Protein AF-A0A1R0G5Y5-F1 (afdb_monomer_lite)

Foldseek 3Di:
DWDKDAQPVDRVDIFIFDPCVLVLLQCLLVCLVVLVVLLVDDPVVVVVVLVPDDPSNNLSSLLLVLQQVLVVQQDPVRDGVSVVSSVCSCVQRHVDDSNRNSVVSRNSLSVLVVVVVVCVVDPVCVVPPDDDPSLVNSVVGTPDPPDD

Structure (mmCIF, N/CA/C/O backbone):
data_AF-A0A1R0G5Y5-F1
#
_entry.id   AF-A0A1R0G5Y5-F1
#
loop_
_atom_site.group_PDB
_atom_site.id
_atom_site.type_symbol
_atom_site.label_atom_id
_atom_site.label_alt_id
_atom_site.label_comp_id
_atom_site.label_asym_id
_atom_site.label_entity_id
_atom_site.label_seq_id
_atom_site.pdbx_PDB_ins_code
_atom_site.Cartn_x
_atom_site.Cartn_y
_atom_site.Cartn_z
_atom_site.occupancy
_atom_site.B_iso_or_equiv
_atom_site.auth_seq_id
_atom_site.auth_comp_id
_atom_site.auth_asym_id
_atom_site.auth_atom_id
_atom_site.pdbx_PDB_model_num
ATOM 1 N N . MET A 1 1 ? -4.870 -12.266 14.327 1.00 68.88 1 MET A N 1
ATOM 2 C CA . MET A 1 1 ? -4.615 -13.472 13.505 1.00 68.88 1 MET A CA 1
ATOM 3 C C . MET A 1 1 ? -4.101 -12.996 12.158 1.00 68.88 1 MET A C 1
ATOM 5 O O . MET A 1 1 ? -4.819 -12.233 11.527 1.00 68.88 1 MET A O 1
ATOM 9 N N . ALA A 1 2 ? -2.857 -13.312 11.792 1.00 84.31 2 ALA A N 1
ATOM 10 C CA . ALA A 1 2 ? -2.293 -12.928 10.494 1.00 84.31 2 ALA A CA 1
ATOM 11 C C . ALA A 1 2 ? -2.910 -13.782 9.373 1.00 84.31 2 ALA A C 1
ATOM 13 O O . ALA A 1 2 ? -3.379 -14.895 9.634 1.00 84.31 2 ALA A O 1
ATOM 14 N N . TRP A 1 3 ? -2.925 -13.269 8.143 1.00 89.81 3 TRP A N 1
ATOM 15 C CA . TRP A 1 3 ? -3.457 -13.988 6.984 1.00 89.81 3 TRP A CA 1
ATOM 16 C C . TRP A 1 3 ? -2.343 -14.324 5.999 1.00 89.81 3 TRP A C 1
ATOM 18 O O . TRP A 1 3 ? -1.655 -13.431 5.518 1.00 89.81 3 TRP A O 1
ATOM 28 N N . THR A 1 4 ? -2.200 -15.602 5.653 1.00 92.81 4 THR A N 1
ATOM 29 C CA . THR A 1 4 ? -1.199 -16.064 4.682 1.00 92.81 4 THR A CA 1
ATOM 30 C C . THR A 1 4 ? -1.856 -16.440 3.359 1.00 92.81 4 THR A C 1
ATOM 32 O O . THR A 1 4 ? -2.813 -17.215 3.321 1.00 92.81 4 THR A O 1
ATOM 35 N N . PHE A 1 5 ? -1.304 -15.923 2.264 1.00 93.06 5 PHE A N 1
ATOM 36 C CA . PHE A 1 5 ? -1.760 -16.156 0.897 1.00 93.06 5 PHE A CA 1
ATOM 37 C C . PHE A 1 5 ? -0.604 -16.644 0.019 1.00 93.06 5 PHE A C 1
ATOM 39 O O . PHE A 1 5 ? 0.563 -16.378 0.304 1.00 93.06 5 PHE A O 1
ATOM 46 N N . LYS A 1 6 ? -0.916 -17.370 -1.060 1.00 93.50 6 LYS A N 1
ATOM 47 C CA . LYS A 1 6 ? 0.084 -17.718 -2.079 1.00 93.50 6 LYS A CA 1
ATOM 48 C C . LYS A 1 6 ? 0.411 -16.503 -2.934 1.00 93.50 6 LYS A C 1
ATOM 50 O O . LYS A 1 6 ? -0.491 -15.746 -3.288 1.00 93.50 6 LYS A O 1
ATOM 55 N N . ASP A 1 7 ? 1.676 -16.379 -3.311 1.00 91.25 7 ASP A N 1
ATOM 56 C CA . ASP A 1 7 ? 2.104 -15.379 -4.279 1.00 91.25 7 ASP A CA 1
ATOM 57 C C . ASP A 1 7 ? 1.577 -15.739 -5.679 1.00 91.25 7 ASP A C 1
ATOM 59 O O . ASP A 1 7 ? 1.743 -16.865 -6.161 1.00 91.25 7 ASP A O 1
ATOM 63 N N . ARG A 1 8 ? 0.892 -14.782 -6.315 1.00 88.25 8 ARG A N 1
ATOM 64 C CA . ARG A 1 8 ? 0.262 -14.963 -7.629 1.00 88.25 8 ARG A CA 1
ATOM 65 C C . ARG A 1 8 ? 1.279 -15.059 -8.769 1.00 88.25 8 ARG A C 1
ATOM 67 O O . ARG A 1 8 ? 0.994 -15.742 -9.750 1.00 88.25 8 ARG A O 1
ATOM 74 N N . TYR A 1 9 ? 2.420 -14.385 -8.654 1.00 88.75 9 TYR A N 1
ATOM 75 C CA . TYR A 1 9 ? 3.458 -14.345 -9.687 1.00 88.75 9 TYR A CA 1
ATOM 76 C C . TYR A 1 9 ? 4.477 -15.471 -9.495 1.00 88.75 9 TYR A C 1
ATOM 78 O O . TYR A 1 9 ? 5.025 -15.978 -10.472 1.00 88.75 9 TYR A O 1
ATOM 86 N N . LYS A 1 10 ? 4.670 -15.936 -8.252 1.00 90.00 10 LYS A N 1
ATOM 87 C CA . LYS A 1 10 ? 5.547 -17.073 -7.943 1.00 90.00 10 LYS A CA 1
ATOM 88 C C . LYS A 1 10 ? 4.906 -18.041 -6.938 1.00 90.00 10 LYS A C 1
ATOM 90 O O . LYS A 1 10 ? 5.150 -17.930 -5.739 1.00 90.00 10 LYS A O 1
ATOM 95 N N . PRO A 1 11 ? 4.154 -19.061 -7.398 1.00 87.88 11 PRO A N 1
ATOM 96 C CA . PRO A 1 11 ? 3.337 -19.929 -6.534 1.00 87.88 11 PRO A CA 1
ATOM 97 C C . PRO A 1 11 ? 4.082 -20.738 -5.460 1.00 87.88 11 PRO A C 1
ATOM 99 O O . PRO A 1 11 ? 3.440 -21.336 -4.594 1.00 87.88 11 PRO A O 1
ATOM 102 N N . THR A 1 12 ? 5.414 -20.804 -5.530 1.00 89.44 12 THR A N 1
ATOM 103 C CA . THR A 1 12 ? 6.277 -21.423 -4.513 1.00 89.44 12 THR A CA 1
ATOM 104 C C . THR A 1 12 ? 6.491 -20.534 -3.287 1.00 89.44 12 THR A C 1
ATOM 106 O O . THR A 1 12 ? 6.996 -21.018 -2.276 1.00 89.44 12 THR A O 1
ATOM 109 N N . ARG A 1 13 ? 6.101 -19.256 -3.353 1.00 89.94 13 ARG A N 1
ATOM 110 C CA . ARG A 1 13 ? 6.191 -18.290 -2.259 1.00 89.94 13 ARG A CA 1
ATOM 111 C C . ARG A 1 13 ? 4.826 -17.999 -1.647 1.00 89.94 13 ARG A C 1
ATOM 113 O O . ARG A 1 13 ? 3.768 -18.233 -2.238 1.00 89.94 13 ARG A O 1
ATOM 120 N N . THR A 1 14 ? 4.869 -17.441 -0.446 1.00 92.31 14 THR A N 1
ATOM 121 C CA . THR A 1 14 ? 3.698 -16.955 0.277 1.00 92.31 14 THR A CA 1
ATOM 122 C C . THR A 1 14 ? 3.926 -15.537 0.776 1.00 92.31 14 THR A C 1
ATOM 124 O O . THR A 1 14 ? 5.058 -15.137 1.046 1.00 92.31 14 THR A O 1
ATOM 127 N N . VAL A 1 15 ? 2.833 -14.801 0.940 1.00 90.06 15 VAL A N 1
ATOM 128 C CA . VAL A 1 15 ? 2.793 -13.498 1.600 1.00 90.06 15 VAL A CA 1
ATOM 129 C C . VAL A 1 15 ? 1.929 -13.633 2.843 1.00 90.06 15 VAL A C 1
ATOM 131 O O . VAL A 1 15 ? 0.773 -14.048 2.752 1.00 90.06 15 VAL A O 1
ATOM 134 N N . THR A 1 16 ? 2.491 -13.289 3.997 1.00 90.31 16 THR A N 1
ATOM 135 C CA . THR A 1 16 ? 1.746 -13.174 5.253 1.00 90.31 16 THR A CA 1
ATOM 136 C C . THR A 1 16 ? 1.484 -11.702 5.514 1.00 90.31 16 THR A C 1
ATOM 138 O O . THR A 1 16 ? 2.425 -10.923 5.580 1.00 90.31 16 THR A O 1
ATOM 141 N N . VAL A 1 17 ? 0.210 -11.336 5.601 1.00 89.38 17 VAL A N 1
ATOM 142 C CA . VAL A 1 17 ? -0.260 -9.990 5.925 1.00 89.38 17 VAL A CA 1
ATOM 143 C C . VAL A 1 17 ? -0.585 -9.941 7.410 1.00 89.38 17 VAL A C 1
ATOM 145 O O . VAL A 1 17 ? -1.373 -10.762 7.905 1.00 89.38 17 VAL A O 1
ATOM 148 N N . ASP A 1 18 ? 0.002 -8.969 8.099 1.00 88.25 18 ASP A N 1
ATOM 149 C CA . ASP A 1 18 ? -0.112 -8.845 9.547 1.00 88.25 18 ASP A CA 1
ATOM 150 C C . ASP A 1 18 ? -1.553 -8.545 9.967 1.00 88.25 18 ASP A C 1
ATOM 152 O O . ASP A 1 18 ? -2.379 -8.004 9.223 1.00 88.25 18 ASP A O 1
ATOM 156 N N . SER A 1 19 ? -1.897 -8.946 11.190 1.00 83.81 19 SER A N 1
ATOM 157 C CA . SER A 1 19 ? -3.296 -8.941 11.624 1.00 83.81 19 SER A CA 1
ATOM 158 C C . SER A 1 19 ? -3.905 -7.554 11.834 1.00 83.81 19 SER A C 1
ATOM 160 O O . SER A 1 19 ? -5.128 -7.420 11.876 1.00 83.81 19 SER A O 1
ATOM 162 N N . ASP A 1 20 ? -3.063 -6.537 11.972 1.00 89.38 20 ASP A N 1
ATOM 163 C CA . ASP A 1 20 ? -3.428 -5.131 12.120 1.00 89.38 20 ASP A CA 1
ATOM 164 C C . ASP A 1 20 ? -3.582 -4.412 10.767 1.00 89.38 20 ASP A C 1
ATOM 166 O O . ASP A 1 20 ? -4.210 -3.353 10.711 1.00 89.38 20 ASP A O 1
ATOM 170 N N . VAL A 1 21 ? -3.096 -4.993 9.662 1.00 89.56 21 VAL A N 1
ATOM 171 C CA . VAL A 1 21 ? -3.162 -4.375 8.328 1.00 89.56 21 VAL A CA 1
ATOM 172 C C . VAL A 1 21 ? -4.598 -4.046 7.911 1.00 89.56 21 VAL A C 1
ATOM 174 O O . VAL A 1 21 ? -4.821 -2.914 7.493 1.00 89.56 21 VAL A O 1
ATOM 177 N N . PRO A 1 22 ? -5.623 -4.908 8.071 1.00 91.69 22 PRO A N 1
ATOM 178 C CA . PRO A 1 22 ? -6.993 -4.511 7.735 1.00 91.69 22 PRO A CA 1
ATOM 179 C C . PRO A 1 22 ? -7.545 -3.365 8.581 1.00 91.69 22 PRO A C 1
ATOM 181 O O . PRO A 1 22 ? -8.386 -2.609 8.099 1.00 91.69 22 PRO A O 1
ATOM 184 N N . ALA A 1 23 ? -7.083 -3.210 9.825 1.00 91.81 23 ALA A N 1
ATOM 185 C CA . ALA A 1 23 ? -7.454 -2.056 10.637 1.00 91.81 23 ALA A CA 1
ATOM 186 C C . ALA A 1 23 ? -6.809 -0.773 10.087 1.00 91.81 23 ALA A C 1
ATOM 188 O O . ALA A 1 23 ? -7.491 0.243 9.973 1.00 91.81 23 ALA A O 1
ATOM 189 N N . LYS A 1 24 ? -5.540 -0.837 9.661 1.00 92.31 24 LYS A N 1
ATOM 190 C CA . LYS A 1 24 ? -4.857 0.265 8.961 1.00 92.31 24 LYS A CA 1
ATOM 191 C C . LYS A 1 24 ? -5.522 0.591 7.617 1.00 92.31 24 LYS A C 1
ATOM 193 O O . LYS A 1 24 ? -5.782 1.754 7.339 1.00 92.31 24 LYS A O 1
ATOM 198 N N . LEU A 1 25 ? -5.896 -0.421 6.829 1.00 94.12 25 LEU A N 1
ATOM 199 C CA . LEU A 1 25 ? -6.592 -0.251 5.546 1.00 94.12 25 LEU A CA 1
ATOM 200 C C . LEU A 1 25 ? -7.914 0.508 5.696 1.00 94.12 25 LEU A C 1
ATOM 202 O O . LEU A 1 25 ? -8.214 1.373 4.881 1.00 94.12 25 LEU A O 1
ATOM 206 N N . LYS A 1 26 ? -8.684 0.238 6.756 1.00 93.62 26 LYS A N 1
ATOM 207 C CA . LYS A 1 26 ? -9.917 0.990 7.040 1.00 93.62 26 LYS A CA 1
ATOM 208 C C . LYS A 1 26 ? -9.666 2.470 7.318 1.00 93.62 26 LYS A C 1
ATOM 210 O O . LYS A 1 26 ? -10.499 3.298 6.964 1.00 93.62 26 LYS A O 1
ATOM 215 N N . ARG A 1 27 ? -8.522 2.799 7.918 1.00 94.00 27 ARG A N 1
ATOM 216 C CA . ARG A 1 27 ? -8.137 4.178 8.244 1.00 94.00 27 ARG A CA 1
ATOM 217 C C . ARG A 1 27 ? -7.652 4.972 7.034 1.00 94.00 27 ARG A C 1
ATOM 219 O O . ARG A 1 27 ? -7.561 6.187 7.128 1.00 94.00 27 ARG A O 1
ATOM 226 N N . LEU A 1 28 ? -7.432 4.336 5.880 1.00 94.19 28 LEU A N 1
ATOM 227 C CA . LEU A 1 28 ? -7.066 5.044 4.646 1.00 94.19 28 LEU A CA 1
ATOM 228 C C . LEU A 1 28 ? -8.105 6.100 4.236 1.00 94.19 28 LEU A C 1
ATOM 230 O O . LEU A 1 28 ? -7.739 7.128 3.672 1.00 94.19 28 LEU A O 1
ATOM 234 N N . ALA A 1 29 ? -9.390 5.895 4.544 1.00 92.81 29 ALA A N 1
ATOM 235 C CA . ALA A 1 29 ? -10.414 6.904 4.264 1.00 92.81 29 ALA A CA 1
ATOM 236 C C . ALA A 1 29 ? -10.188 8.216 5.034 1.00 92.81 29 ALA A C 1
ATOM 238 O O . ALA A 1 29 ? -10.517 9.288 4.530 1.00 92.81 29 ALA A O 1
ATOM 239 N N . GLU A 1 30 ? -9.594 8.145 6.228 1.00 93.31 30 GLU A N 1
ATOM 240 C CA . GLU A 1 30 ? -9.282 9.312 7.064 1.00 93.31 30 GLU A CA 1
ATOM 241 C C . GLU A 1 30 ? -8.147 10.151 6.457 1.00 93.31 30 GLU A C 1
ATOM 243 O O . GLU A 1 30 ? -8.030 11.341 6.743 1.00 93.31 30 GLU A O 1
ATOM 248 N N . THR A 1 31 ? -7.323 9.542 5.598 1.00 92.38 31 THR A N 1
ATOM 249 C CA . THR A 1 31 ? -6.096 10.132 5.053 1.00 92.38 31 THR A CA 1
ATOM 250 C C . THR A 1 31 ? -6.143 10.392 3.547 1.00 92.38 31 THR A C 1
ATOM 252 O O . THR A 1 31 ? -5.129 10.792 2.978 1.00 92.38 31 THR A O 1
ATOM 255 N N . PHE A 1 32 ? -7.302 10.258 2.890 1.00 92.69 32 PHE A N 1
ATOM 256 C CA . PHE A 1 32 ? -7.433 10.522 1.450 1.00 92.69 32 PHE A CA 1
ATOM 257 C C . PHE A 1 32 ? -7.000 11.934 1.049 1.00 92.69 32 PHE A C 1
ATOM 259 O O . PHE A 1 32 ? -6.174 12.093 0.151 1.00 92.69 32 PHE A O 1
ATOM 266 N N . GLU A 1 33 ? -7.517 12.957 1.730 1.00 90.00 33 GLU A N 1
ATOM 267 C CA . GLU A 1 33 ? -7.201 14.347 1.385 1.00 90.00 33 GLU A CA 1
ATOM 268 C C . GLU A 1 33 ? -5.730 14.671 1.657 1.00 90.00 33 GLU A C 1
ATOM 270 O O . GLU A 1 33 ? -5.071 15.351 0.876 1.00 90.00 33 GLU A O 1
ATOM 275 N N . ALA A 1 34 ? -5.175 14.112 2.726 1.00 88.81 34 ALA A N 1
ATOM 276 C CA . ALA A 1 34 ? -3.762 14.261 3.016 1.00 88.81 34 ALA A CA 1
ATOM 277 C C . ALA A 1 34 ? -2.868 13.585 1.980 1.00 88.81 34 ALA A C 1
ATOM 279 O O . ALA A 1 34 ? -1.849 14.145 1.587 1.00 88.81 34 ALA A O 1
ATOM 280 N N . PHE A 1 35 ? -3.256 12.401 1.509 1.00 90.69 35 PHE A N 1
ATOM 281 C CA . PHE A 1 35 ? -2.567 11.738 0.414 1.00 90.69 35 PHE A CA 1
ATOM 282 C C . PHE A 1 35 ? -2.666 12.542 -0.885 1.00 90.69 35 PHE A C 1
ATOM 284 O O . PHE A 1 35 ? -1.684 12.649 -1.615 1.00 90.69 35 PHE A O 1
ATOM 291 N N . ARG A 1 36 ? -3.815 13.174 -1.151 1.00 89.88 36 ARG A N 1
ATOM 292 C CA . ARG A 1 36 ? -3.976 14.081 -2.292 1.00 89.88 36 ARG A CA 1
ATOM 293 C C . ARG A 1 36 ? -2.984 15.237 -2.240 1.00 89.88 36 ARG A C 1
ATOM 295 O O . ARG A 1 36 ? -2.330 15.523 -3.236 1.00 89.88 36 ARG A O 1
ATOM 302 N N . GLN A 1 37 ? -2.876 15.879 -1.080 1.00 88.00 37 GLN A N 1
ATOM 303 C CA . GLN A 1 37 ? -1.936 16.976 -0.858 1.00 88.00 37 GLN A CA 1
ATOM 304 C C . GLN A 1 37 ? -0.491 16.494 -0.990 1.00 88.00 37 GLN A C 1
ATOM 306 O O . GLN A 1 37 ? 0.299 17.127 -1.679 1.00 88.00 37 GLN A O 1
ATOM 311 N N . PHE A 1 38 ? -0.179 15.334 -0.410 1.00 87.06 38 PHE A N 1
ATOM 312 C CA . PHE A 1 38 ? 1.133 14.705 -0.514 1.00 87.06 38 PHE A CA 1
ATOM 313 C C . PHE A 1 38 ? 1.535 14.410 -1.968 1.00 87.06 38 PHE A C 1
ATOM 315 O O . PHE A 1 38 ? 2.661 14.697 -2.359 1.00 87.06 38 PHE A O 1
ATOM 322 N N . ASN A 1 39 ? 0.619 13.898 -2.794 1.00 84.31 39 ASN A N 1
ATOM 323 C CA . ASN A 1 39 ? 0.878 13.676 -4.221 1.00 84.31 39 ASN A CA 1
ATOM 324 C C . ASN A 1 39 ? 1.114 14.975 -5.001 1.00 84.31 39 ASN A C 1
ATOM 326 O O . ASN A 1 39 ? 1.801 14.944 -6.013 1.00 84.31 39 ASN A O 1
ATOM 330 N N . GLY A 1 40 ? 0.560 16.101 -4.546 1.00 84.00 40 GLY A N 1
ATOM 331 C CA . GLY A 1 40 ? 0.782 17.411 -5.162 1.00 84.00 40 GLY A CA 1
ATOM 332 C C . GLY A 1 40 ? 2.127 18.055 -4.809 1.00 84.00 40 GLY A C 1
ATOM 333 O O . GLY A 1 40 ? 2.465 19.092 -5.375 1.00 84.00 40 GLY A O 1
ATOM 334 N N . PHE A 1 41 ? 2.881 17.480 -3.870 1.00 85.94 41 PHE A N 1
ATOM 335 C CA . PHE A 1 41 ? 4.200 17.966 -3.479 1.00 85.94 41 PHE A CA 1
ATOM 336 C C . PHE A 1 41 ? 5.289 17.523 -4.455 1.00 85.94 41 PHE A C 1
ATOM 338 O O . PHE A 1 41 ? 5.251 16.426 -5.010 1.00 85.94 41 PHE A O 1
ATOM 345 N N . THR A 1 42 ? 6.320 18.353 -4.595 1.00 84.31 42 THR A N 1
ATOM 346 C CA . THR A 1 42 ? 7.564 17.969 -5.268 1.00 84.31 42 THR A CA 1
ATOM 347 C C . THR A 1 42 ? 8.271 16.835 -4.508 1.00 84.31 42 THR A C 1
ATOM 349 O O . THR A 1 42 ? 8.069 16.682 -3.298 1.00 84.31 42 THR A O 1
ATOM 352 N N . PRO A 1 43 ? 9.178 16.067 -5.143 1.00 79.44 43 PRO A N 1
ATOM 353 C CA . PRO A 1 43 ? 9.892 14.979 -4.465 1.00 79.44 43 PRO A CA 1
ATOM 354 C C . PRO A 1 43 ? 10.638 15.412 -3.189 1.00 79.44 43 PRO A C 1
ATOM 356 O O . PRO A 1 43 ? 10.689 14.676 -2.202 1.00 79.44 43 PRO A O 1
ATOM 359 N N . SER A 1 44 ? 11.190 16.632 -3.174 1.00 79.75 44 SER A N 1
ATOM 360 C CA . SER A 1 44 ? 11.864 17.186 -1.991 1.00 79.75 44 SER A CA 1
ATOM 361 C C . SER A 1 44 ? 10.887 17.466 -0.846 1.00 79.75 44 SER A C 1
ATOM 363 O O . SER A 1 44 ? 11.187 17.179 0.312 1.00 79.75 44 SER A O 1
ATOM 365 N N . GLU A 1 45 ? 9.715 18.015 -1.161 1.00 85.44 45 GLU A N 1
ATOM 366 C CA . GLU A 1 45 ? 8.661 18.306 -0.185 1.00 85.44 45 GLU A CA 1
ATOM 367 C C . GLU A 1 45 ? 8.027 17.020 0.349 1.00 85.44 45 GLU A C 1
ATOM 369 O O . GLU A 1 45 ? 7.778 16.912 1.547 1.00 85.44 45 GLU A O 1
ATOM 374 N N . GLN A 1 46 ? 7.845 16.004 -0.500 1.00 82.94 46 GLN A N 1
ATOM 375 C CA . GLN A 1 46 ? 7.394 14.678 -0.078 1.00 82.94 46 GLN A CA 1
ATOM 376 C C . GLN A 1 46 ? 8.355 14.050 0.933 1.00 82.94 46 GLN A C 1
ATOM 378 O O . GLN A 1 46 ? 7.923 13.538 1.968 1.00 82.94 46 GLN A O 1
ATOM 383 N N . LYS A 1 47 ? 9.667 14.130 0.682 1.00 81.50 47 LYS A N 1
ATOM 384 C CA . LYS A 1 47 ? 10.680 13.634 1.620 1.00 81.50 47 LYS A CA 1
ATOM 385 C C . LYS A 1 47 ? 10.595 14.353 2.969 1.00 81.50 47 LYS A C 1
ATOM 387 O O . LYS A 1 47 ? 10.528 13.699 4.007 1.00 81.50 47 LYS A O 1
ATOM 392 N N . GLN A 1 48 ? 10.525 15.682 2.957 1.00 82.56 48 GLN A N 1
ATOM 393 C CA . GLN A 1 48 ? 10.416 16.484 4.178 1.00 82.56 48 GLN A CA 1
ATOM 394 C C . GLN A 1 48 ? 9.098 16.228 4.933 1.00 82.56 48 GLN A C 1
ATOM 396 O O . GLN A 1 48 ? 9.077 16.160 6.165 1.00 82.56 48 GLN A O 1
ATOM 401 N N . ALA A 1 49 ? 7.992 16.050 4.210 1.00 81.50 49 ALA A N 1
ATOM 402 C CA . ALA A 1 49 ? 6.706 15.682 4.786 1.00 81.50 49 ALA A CA 1
ATOM 403 C C . ALA A 1 49 ? 6.793 14.311 5.472 1.00 81.50 49 ALA A C 1
ATOM 405 O O . ALA A 1 49 ? 6.378 14.181 6.618 1.00 81.50 49 ALA A O 1
ATOM 406 N N . MET A 1 50 ? 7.406 13.313 4.827 1.00 80.19 50 MET A N 1
ATOM 407 C CA . MET A 1 50 ? 7.605 11.982 5.415 1.00 80.19 50 MET A CA 1
ATOM 408 C C . MET A 1 50 ? 8.491 11.997 6.667 1.00 80.19 50 MET A C 1
ATOM 410 O O . MET A 1 50 ? 8.248 11.220 7.587 1.00 80.19 50 MET A O 1
ATOM 414 N N . GLU A 1 51 ? 9.493 12.876 6.724 1.00 80.69 51 GLU A N 1
ATOM 415 C CA . GLU A 1 51 ? 10.378 13.033 7.888 1.00 80.69 51 GLU A CA 1
ATOM 416 C C . GLU A 1 51 ? 9.712 13.766 9.069 1.00 80.69 51 GLU A C 1
ATOM 418 O O . GLU A 1 51 ? 10.150 13.616 10.209 1.00 80.69 51 GLU A O 1
ATOM 423 N N . SER A 1 52 ? 8.659 14.552 8.819 1.00 76.12 52 SER A N 1
ATOM 424 C CA . SER A 1 52 ? 8.002 15.397 9.833 1.00 76.12 52 SER A CA 1
ATOM 425 C C . SER A 1 52 ? 6.712 14.814 10.418 1.00 76.12 52 SER A C 1
ATOM 427 O O . SER A 1 52 ? 6.256 15.268 11.470 1.00 76.12 52 SER A O 1
ATOM 429 N N . ILE A 1 53 ? 6.127 13.798 9.783 1.00 76.88 53 ILE A N 1
ATOM 430 C CA . ILE A 1 53 ? 4.910 13.121 10.253 1.00 76.88 53 ILE A CA 1
ATOM 431 C C . ILE A 1 53 ? 5.226 11.926 11.170 1.00 76.88 53 ILE A C 1
ATOM 433 O O . ILE A 1 53 ? 6.234 11.239 11.023 1.00 76.88 53 ILE A O 1
ATOM 437 N N . GLY A 1 54 ? 4.331 11.645 12.124 1.00 76.19 54 GLY A N 1
ATOM 438 C CA . GLY A 1 54 ? 4.451 10.487 13.018 1.00 76.19 54 GLY A CA 1
ATOM 439 C C . GLY A 1 54 ? 4.366 9.141 12.281 1.00 76.19 54 GLY A C 1
ATOM 440 O O . GLY A 1 54 ? 3.754 9.043 11.218 1.00 76.19 54 GLY A O 1
ATOM 441 N N . GLY A 1 55 ? 4.942 8.087 12.875 1.00 75.81 55 GLY A N 1
ATOM 442 C CA . GLY A 1 55 ? 5.119 6.776 12.228 1.00 75.81 55 GLY A CA 1
ATOM 443 C C . GLY A 1 55 ? 3.837 6.112 11.709 1.00 75.81 55 GLY A C 1
ATOM 444 O O . GLY A 1 55 ? 3.845 5.500 10.653 1.00 75.81 55 GLY A O 1
ATOM 445 N N . ASP A 1 56 ? 2.712 6.275 12.403 1.00 77.88 56 ASP A N 1
ATOM 446 C CA . ASP A 1 56 ? 1.433 5.696 11.968 1.00 77.88 56 ASP A CA 1
ATOM 447 C C . ASP A 1 56 ? 0.878 6.395 10.711 1.00 77.88 56 ASP A C 1
ATOM 449 O O . ASP A 1 56 ? 0.346 5.757 9.805 1.00 77.88 56 ASP A O 1
ATOM 453 N N . TYR A 1 57 ? 1.072 7.711 10.610 1.00 79.69 57 TYR A N 1
ATOM 454 C CA . TYR A 1 57 ? 0.625 8.493 9.461 1.00 79.69 57 TYR A CA 1
ATOM 455 C C . TYR A 1 57 ? 1.501 8.251 8.231 1.00 79.69 57 TYR A C 1
ATOM 457 O O . TYR A 1 57 ? 0.985 8.116 7.123 1.00 79.69 57 TYR A O 1
ATOM 465 N N . SER A 1 58 ? 2.821 8.136 8.418 1.00 83.19 58 SER A N 1
ATOM 466 C CA . SER A 1 58 ? 3.726 7.797 7.316 1.00 83.19 58 SER A CA 1
ATOM 467 C C . SER A 1 58 ? 3.427 6.413 6.751 1.00 83.19 58 SER A C 1
ATOM 469 O O . SER A 1 58 ? 3.411 6.262 5.531 1.00 83.19 58 SER A O 1
ATOM 471 N N . THR A 1 59 ? 3.092 5.431 7.594 1.00 86.19 59 THR A N 1
ATOM 472 C CA . THR A 1 59 ? 2.631 4.117 7.129 1.00 86.19 59 THR A CA 1
ATOM 473 C C . THR A 1 59 ? 1.357 4.225 6.284 1.00 86.19 59 THR A C 1
ATOM 475 O O . THR A 1 59 ? 1.300 3.624 5.214 1.00 86.19 59 THR A O 1
ATOM 478 N N . LEU A 1 60 ? 0.355 5.019 6.684 1.00 89.44 60 LEU A N 1
ATOM 479 C CA . LEU A 1 60 ? -0.871 5.185 5.884 1.00 89.44 60 LEU A CA 1
ATOM 480 C C . LEU A 1 60 ? -0.601 5.834 4.519 1.00 89.44 60 LEU A C 1
ATOM 482 O O . LEU A 1 60 ? -1.102 5.347 3.506 1.00 89.44 60 LEU A O 1
ATOM 486 N N . ILE A 1 61 ? 0.233 6.877 4.455 1.00 89.56 61 ILE A N 1
ATOM 487 C CA . ILE A 1 61 ? 0.604 7.509 3.176 1.00 89.56 61 ILE A CA 1
ATOM 488 C C . ILE A 1 61 ? 1.369 6.534 2.276 1.00 89.56 61 ILE A C 1
ATOM 490 O O . ILE A 1 61 ? 1.046 6.381 1.103 1.00 89.56 61 ILE A O 1
ATOM 494 N N . LYS A 1 62 ? 2.322 5.793 2.838 1.00 86.50 62 LYS A N 1
ATOM 495 C CA . LYS A 1 62 ? 3.048 4.729 2.139 1.00 86.50 62 LYS A CA 1
ATOM 496 C C . LYS A 1 62 ? 2.121 3.641 1.576 1.00 86.50 62 LYS A C 1
ATOM 498 O O . LYS A 1 62 ? 2.302 3.184 0.442 1.00 86.50 62 LYS A O 1
ATOM 503 N N . MET A 1 63 ? 1.106 3.234 2.343 1.00 91.69 63 MET A N 1
ATOM 504 C CA . MET A 1 63 ? 0.072 2.311 1.868 1.00 91.69 63 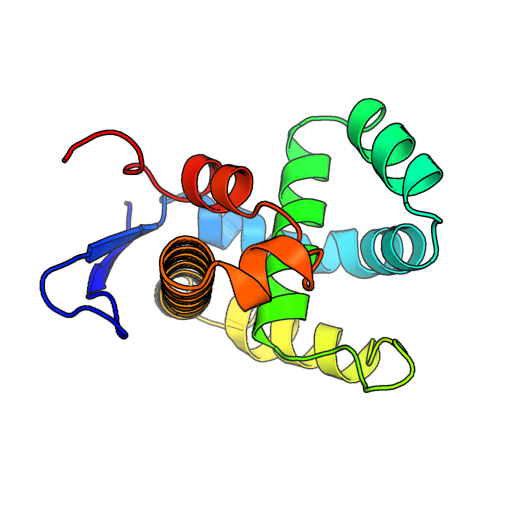MET A CA 1
ATOM 505 C C . MET A 1 63 ? -0.724 2.930 0.717 1.00 91.69 63 MET A C 1
ATOM 507 O O . MET A 1 63 ? -0.945 2.248 -0.284 1.00 91.69 63 MET A O 1
ATOM 511 N N . HIS A 1 64 ? -1.098 4.212 0.814 1.00 92.44 64 HIS A N 1
ATOM 512 C CA . HIS A 1 64 ? -1.775 4.908 -0.275 1.00 92.44 64 HIS A CA 1
ATOM 513 C C . HIS A 1 64 ? -0.955 4.885 -1.570 1.00 92.44 64 HIS A C 1
ATOM 515 O O . HIS A 1 64 ? -1.496 4.463 -2.592 1.00 92.44 64 HIS A O 1
ATOM 521 N N . THR A 1 65 ? 0.334 5.242 -1.505 1.00 88.06 65 THR A N 1
ATOM 522 C CA . THR A 1 65 ? 1.273 5.226 -2.642 1.00 88.06 65 THR A CA 1
ATOM 523 C C . THR A 1 65 ? 1.413 3.835 -3.259 1.00 88.06 65 THR A C 1
ATOM 525 O O . THR A 1 65 ? 1.435 3.675 -4.475 1.00 88.06 65 THR A O 1
ATOM 528 N N . THR A 1 66 ? 1.481 2.795 -2.426 1.00 88.56 66 THR A N 1
ATOM 529 C CA . THR A 1 66 ? 1.578 1.411 -2.918 1.00 88.56 66 THR A CA 1
ATOM 530 C C . THR A 1 66 ? 0.310 1.006 -3.663 1.00 88.56 66 THR A C 1
ATOM 532 O O . THR A 1 66 ? 0.368 0.425 -4.746 1.00 88.56 66 THR A O 1
ATOM 535 N N . ILE A 1 67 ? -0.853 1.321 -3.090 1.00 93.25 67 ILE A N 1
ATOM 536 C CA . ILE A 1 67 ? -2.145 0.981 -3.686 1.00 93.25 67 ILE A CA 1
ATOM 537 C C . ILE A 1 67 ? -2.362 1.767 -4.981 1.00 93.25 67 ILE A C 1
ATOM 539 O O . ILE A 1 67 ? -2.813 1.180 -5.959 1.00 93.25 67 ILE A O 1
ATOM 543 N N . SER A 1 68 ? -2.041 3.063 -5.009 1.00 91.50 68 SER A N 1
ATOM 544 C CA . SER A 1 68 ? -2.208 3.894 -6.205 1.00 91.50 68 SER A CA 1
ATOM 545 C C . SER A 1 68 ? -1.357 3.387 -7.363 1.00 91.50 68 SER A C 1
ATOM 547 O O . SER A 1 68 ? -1.867 3.210 -8.470 1.00 91.50 68 SER A O 1
ATOM 549 N N . PHE A 1 69 ? -0.096 3.054 -7.083 1.00 87.50 69 PHE A N 1
ATOM 550 C CA . PHE A 1 69 ? 0.799 2.449 -8.057 1.00 87.50 69 PHE A CA 1
ATOM 551 C C . PHE A 1 69 ? 0.228 1.133 -8.607 1.00 87.50 69 PHE A C 1
ATOM 553 O O . PHE A 1 69 ? 0.092 0.967 -9.816 1.00 87.50 69 PHE A O 1
ATOM 560 N N . CYS A 1 70 ? -0.204 0.220 -7.730 1.00 90.25 70 CYS A N 1
ATOM 561 C CA . CYS A 1 70 ? -0.769 -1.069 -8.147 1.00 90.25 70 CYS A CA 1
ATOM 562 C C . CYS A 1 70 ? -2.089 -0.947 -8.923 1.00 90.25 70 CYS A C 1
ATOM 564 O O . CYS A 1 70 ? -2.440 -1.843 -9.691 1.00 90.25 70 CYS A O 1
ATOM 566 N N . LEU A 1 71 ? -2.851 0.121 -8.688 1.00 90.94 71 LEU A N 1
ATOM 567 C CA . LEU A 1 71 ? -4.094 0.404 -9.400 1.00 90.94 71 LEU A CA 1
ATOM 568 C C . LEU A 1 71 ? -3.869 1.102 -10.747 1.00 90.94 71 LEU A C 1
ATOM 570 O O . LEU A 1 71 ? -4.835 1.222 -11.500 1.00 90.94 71 LEU A O 1
ATOM 574 N N . GLY A 1 72 ? -2.647 1.559 -11.043 1.00 86.06 72 GLY A N 1
ATOM 575 C CA . GLY A 1 72 ? -2.348 2.330 -12.250 1.00 86.06 72 GLY A CA 1
ATOM 576 C C . GLY A 1 72 ? -3.124 3.645 -12.295 1.00 86.06 72 GLY A C 1
ATOM 577 O O . GLY A 1 72 ? -3.726 3.976 -13.308 1.00 86.06 72 GLY A O 1
ATOM 578 N N . THR A 1 73 ? -3.195 4.364 -11.171 1.00 85.75 73 THR A N 1
ATOM 579 C CA . THR A 1 73 ? -3.997 5.599 -11.061 1.00 85.75 73 THR A CA 1
ATOM 580 C C . THR A 1 73 ? -3.307 6.849 -11.602 1.00 85.75 73 THR A C 1
ATOM 582 O O . THR A 1 73 ? -3.841 7.938 -11.417 1.00 85.75 73 THR A O 1
ATOM 585 N N . TYR A 1 74 ? -2.129 6.700 -12.196 1.00 79.25 74 TYR A N 1
ATOM 586 C CA . TYR A 1 74 ? -1.413 7.757 -12.899 1.00 79.25 74 TYR A CA 1
ATOM 587 C C . TYR A 1 74 ? -1.508 7.456 -14.387 1.00 79.25 74 TYR A C 1
ATOM 589 O O . TYR A 1 74 ? -1.370 6.294 -14.786 1.00 79.25 74 TYR A O 1
ATOM 597 N N . ASP A 1 75 ? -1.778 8.475 -15.189 1.00 73.75 75 ASP A N 1
ATOM 598 C CA . ASP A 1 75 ? -1.720 8.342 -16.636 1.00 73.75 75 ASP A CA 1
ATOM 599 C C . ASP A 1 75 ? -0.355 8.730 -17.203 1.00 73.75 75 ASP A C 1
ATOM 601 O O . ASP A 1 75 ? 0.617 8.908 -16.476 1.00 73.75 75 ASP A O 1
ATOM 605 N N . VAL A 1 76 ? -0.269 8.778 -18.531 1.00 61.88 76 VAL A N 1
ATOM 606 C CA . VAL A 1 76 ? 0.978 9.069 -19.250 1.00 61.88 76 VAL A CA 1
ATOM 607 C C . VAL A 1 76 ? 1.438 10.517 -19.033 1.00 61.88 76 VAL A C 1
ATOM 609 O O . VAL A 1 76 ? 2.613 10.809 -19.236 1.00 61.88 76 VAL A O 1
ATOM 612 N N . GLU A 1 77 ? 0.534 11.412 -18.626 1.00 67.88 77 G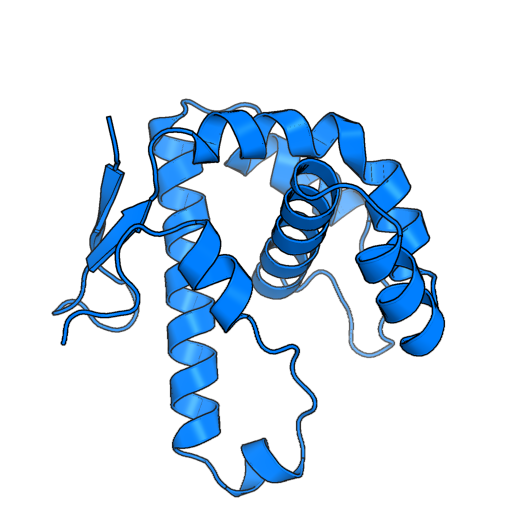LU A N 1
ATOM 613 C CA . GLU A 1 77 ? 0.823 12.814 -18.303 1.00 67.88 77 GLU A CA 1
ATOM 614 C C . GLU A 1 77 ? 1.036 13.017 -16.788 1.00 67.88 77 GLU A C 1
ATOM 616 O O . GLU A 1 77 ? 1.140 14.153 -16.330 1.00 67.88 77 GLU A O 1
ATOM 621 N N . ASP A 1 78 ? 1.141 11.919 -16.025 1.00 63.41 78 ASP A N 1
ATOM 622 C CA . ASP A 1 78 ? 1.238 11.867 -14.562 1.00 63.41 78 ASP A CA 1
ATOM 623 C C . ASP A 1 78 ? 0.021 12.461 -13.823 1.00 63.41 78 ASP A C 1
ATOM 625 O O . ASP A 1 78 ? 0.080 12.743 -12.619 1.00 63.41 78 ASP A O 1
ATOM 629 N N . ASP A 1 79 ? -1.127 12.579 -14.499 1.00 75.88 79 ASP A N 1
ATOM 630 C CA . ASP A 1 79 ? -2.359 13.041 -13.871 1.00 75.88 79 ASP A CA 1
ATOM 631 C C . ASP A 1 79 ? -2.943 11.947 -12.967 1.00 75.88 79 ASP A C 1
ATOM 633 O O . ASP A 1 79 ? -3.189 10.800 -13.357 1.00 75.88 79 ASP A O 1
ATOM 637 N N . PHE A 1 80 ? -3.188 12.313 -11.707 1.00 84.00 80 PHE A N 1
ATOM 638 C CA . PHE A 1 80 ? -3.699 11.385 -10.706 1.00 84.00 80 PHE A CA 1
ATOM 639 C C . PHE A 1 80 ? -5.226 11.249 -10.771 1.00 84.00 80 PHE A C 1
ATOM 641 O O . PHE A 1 80 ? -5.969 12.176 -10.427 1.00 84.00 80 PHE A O 1
ATOM 648 N N . TYR A 1 81 ? -5.723 10.050 -11.086 1.00 89.38 81 TYR A N 1
ATOM 649 C CA . TYR A 1 81 ? -7.152 9.717 -11.100 1.00 89.38 81 TYR A CA 1
ATOM 650 C C . TYR A 1 81 ? -7.740 9.555 -9.689 1.00 89.38 81 TYR A C 1
ATOM 652 O O . TYR A 1 81 ? -8.150 8.471 -9.264 1.00 89.38 81 TYR A O 1
ATOM 660 N N . TYR A 1 82 ? -7.832 10.670 -8.961 1.00 90.12 82 TYR A N 1
ATOM 661 C CA . TYR A 1 82 ? -8.205 10.714 -7.545 1.00 90.12 82 TYR A CA 1
ATOM 662 C C . TYR A 1 82 ? -9.566 10.078 -7.236 1.00 90.12 82 TYR A C 1
ATOM 664 O O . TYR A 1 82 ? -9.688 9.268 -6.318 1.00 90.12 82 TYR A O 1
ATOM 672 N N . SER A 1 83 ? -10.603 10.393 -8.015 1.00 91.38 83 SER A N 1
ATOM 673 C CA . SER A 1 83 ? -11.943 9.838 -7.779 1.00 91.38 83 SER A CA 1
ATOM 674 C C . SER A 1 83 ? -11.994 8.325 -8.000 1.00 91.38 83 SER A C 1
ATOM 676 O O . SER A 1 83 ? -12.640 7.616 -7.228 1.00 91.38 83 SER A O 1
ATOM 678 N N . TYR A 1 84 ? -11.286 7.822 -9.017 1.00 93.31 84 TYR A N 1
ATOM 679 C CA . TYR A 1 84 ? -11.157 6.384 -9.252 1.00 93.31 84 TYR A CA 1
ATOM 680 C C . TYR A 1 84 ? -10.411 5.714 -8.097 1.00 93.31 84 TYR A C 1
ATOM 682 O O . TYR A 1 84 ? -10.888 4.715 -7.559 1.00 93.31 84 TYR A O 1
ATOM 690 N N . TYR A 1 85 ? -9.296 6.310 -7.669 1.00 94.81 85 TYR A N 1
ATOM 691 C CA . TYR A 1 85 ? -8.504 5.840 -6.542 1.00 94.81 85 TYR A CA 1
ATOM 692 C C . TYR A 1 85 ? -9.341 5.687 -5.264 1.00 94.81 85 TYR A C 1
ATOM 694 O O . TYR A 1 85 ? -9.417 4.591 -4.705 1.00 94.81 85 TYR A O 1
ATOM 702 N N . CYS A 1 86 ? -10.013 6.757 -4.824 1.00 95.19 86 CYS A N 1
ATOM 703 C CA . CYS A 1 86 ? -10.832 6.733 -3.612 1.00 95.19 86 CYS A CA 1
ATOM 704 C C . CYS A 1 86 ? -11.931 5.668 -3.700 1.00 95.19 86 CYS A C 1
ATOM 706 O O . CYS A 1 86 ? -12.114 4.895 -2.760 1.00 95.19 86 CYS A O 1
ATOM 708 N N . ASN A 1 87 ? -12.619 5.574 -4.843 1.00 96.19 87 ASN A N 1
ATOM 709 C CA . ASN A 1 87 ? -13.670 4.581 -5.050 1.00 96.19 87 ASN A CA 1
ATOM 710 C C . ASN A 1 87 ? -13.134 3.139 -5.000 1.00 96.19 87 ASN A C 1
ATOM 712 O O . ASN A 1 87 ? -13.748 2.268 -4.381 1.00 96.19 87 ASN A O 1
ATOM 716 N N . ALA A 1 88 ? -11.980 2.880 -5.617 1.00 95.50 88 ALA A N 1
ATOM 717 C CA . ALA A 1 88 ? -11.351 1.563 -5.621 1.00 95.50 88 ALA A CA 1
ATOM 718 C C . ALA A 1 88 ? -10.879 1.149 -4.218 1.00 95.50 88 ALA A C 1
ATOM 720 O O . ALA A 1 88 ? -11.118 0.013 -3.803 1.00 95.50 88 ALA A O 1
ATOM 721 N N . VAL A 1 89 ? -10.260 2.064 -3.462 1.00 96.25 89 VAL A N 1
ATOM 722 C CA . VAL A 1 89 ? -9.864 1.816 -2.065 1.00 96.25 89 VAL A CA 1
ATOM 723 C C . VAL A 1 89 ? -11.090 1.514 -1.209 1.00 96.25 89 VAL A C 1
ATOM 725 O O . VAL A 1 89 ? -11.113 0.501 -0.508 1.00 96.25 89 VAL A O 1
ATOM 728 N N . GLN A 1 90 ? -12.131 2.341 -1.316 1.00 96.56 90 GLN A N 1
ATOM 729 C CA . GLN A 1 90 ? -13.370 2.160 -0.569 1.00 96.56 90 GLN A CA 1
ATOM 730 C C . GLN A 1 90 ? -13.989 0.781 -0.854 1.00 96.56 90 GLN A C 1
ATOM 732 O O . GLN A 1 90 ? -14.218 -0.007 0.061 1.00 96.56 90 GLN A O 1
ATOM 737 N N . THR A 1 91 ? -14.147 0.444 -2.136 1.00 96.06 9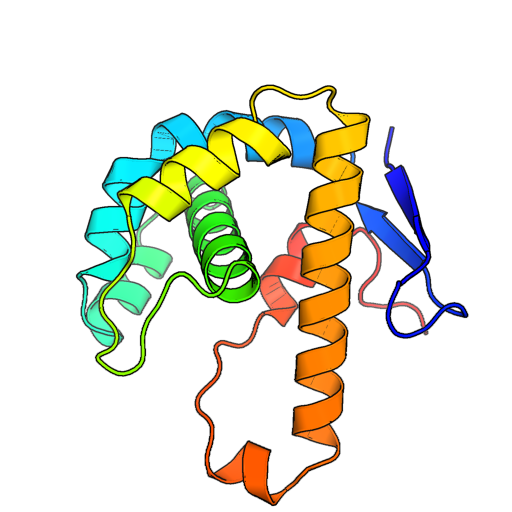1 THR A N 1
ATOM 738 C CA . THR A 1 91 ? -14.832 -0.775 -2.592 1.00 96.06 91 THR A CA 1
ATOM 739 C C . THR A 1 91 ? -14.051 -2.057 -2.305 1.00 96.06 91 THR A C 1
ATOM 741 O O . THR A 1 91 ? -14.652 -3.099 -2.055 1.00 96.06 91 THR A O 1
ATOM 744 N N . HIS A 1 92 ? -12.718 -2.030 -2.385 1.00 95.44 92 HIS A N 1
ATOM 745 C CA . HIS A 1 92 ? -11.910 -3.254 -2.345 1.00 95.44 92 HIS A CA 1
ATOM 746 C C . HIS A 1 92 ? -11.145 -3.469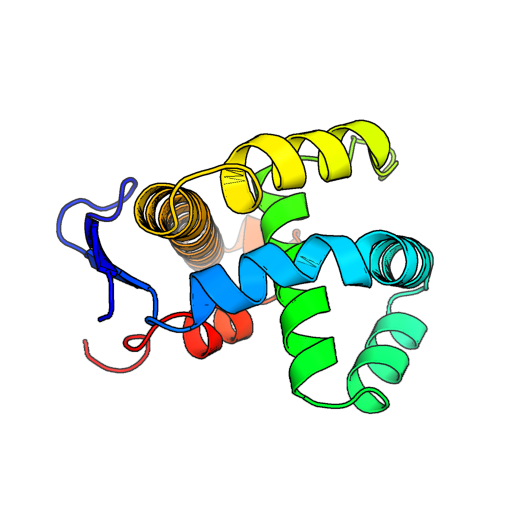 -1.041 1.00 95.44 92 HIS A C 1
ATOM 748 O O . HIS A 1 92 ? -10.683 -4.587 -0.803 1.00 95.44 92 HIS A O 1
ATOM 754 N N . LEU A 1 93 ? -10.991 -2.433 -0.212 1.00 96.12 93 LEU A N 1
ATOM 755 C CA . LEU A 1 93 ? -10.172 -2.488 1.001 1.00 96.12 93 LEU A CA 1
ATOM 756 C C . LEU A 1 93 ? -10.933 -2.062 2.265 1.00 96.12 93 LEU A C 1
ATOM 758 O O . LEU A 1 93 ? -10.621 -2.585 3.334 1.00 96.12 93 LEU A O 1
ATOM 762 N N . ILE A 1 94 ? -11.925 -1.168 2.162 1.00 95.62 94 ILE A N 1
ATOM 763 C CA . ILE A 1 94 ? -12.630 -0.604 3.330 1.00 95.62 94 ILE A CA 1
ATOM 764 C C . ILE A 1 94 ? -13.990 -1.274 3.557 1.00 95.62 94 ILE A C 1
ATOM 766 O O . ILE A 1 94 ? -14.217 -1.844 4.627 1.00 95.62 94 ILE A O 1
ATOM 770 N N . ASP A 1 95 ? -14.861 -1.284 2.546 1.00 96.25 95 ASP A N 1
ATOM 771 C CA . ASP A 1 95 ? -16.249 -1.773 2.634 1.00 96.25 95 ASP A CA 1
ATOM 772 C C . ASP A 1 95 ? -16.369 -3.291 2.427 1.00 96.25 95 ASP A C 1
ATOM 774 O O . ASP A 1 95 ? -17.383 -3.818 1.966 1.00 96.25 95 ASP A O 1
ATOM 778 N N . VAL A 1 96 ? -15.317 -4.028 2.780 1.00 95.38 96 VAL A N 1
ATOM 779 C CA . VAL A 1 96 ? -15.237 -5.482 2.628 1.00 95.38 96 VAL A CA 1
ATOM 780 C C . VAL A 1 96 ? -14.853 -6.156 3.939 1.00 95.38 96 VAL A C 1
ATOM 782 O O . VAL A 1 96 ? -14.327 -5.549 4.874 1.00 95.38 96 VAL A O 1
ATOM 785 N N . HIS A 1 97 ? -15.094 -7.465 4.015 1.00 95.38 97 HIS A N 1
ATOM 786 C CA . HIS A 1 97 ? -14.642 -8.262 5.151 1.00 95.38 97 HIS A CA 1
ATOM 787 C C . HIS A 1 97 ? -13.104 -8.181 5.298 1.00 95.38 97 HIS A C 1
ATOM 789 O O . HIS A 1 97 ? -12.407 -8.283 4.284 1.00 95.38 97 HIS A O 1
ATOM 795 N N . PRO A 1 98 ? -12.541 -8.094 6.524 1.00 93.69 98 PRO A N 1
ATOM 796 C CA . PRO A 1 98 ? -11.095 -7.946 6.743 1.00 93.69 98 PRO A CA 1
ATOM 797 C C . PRO A 1 98 ? -10.225 -8.978 6.016 1.00 93.69 98 PRO A C 1
ATOM 799 O O . PRO A 1 98 ? -9.168 -8.642 5.495 1.00 93.69 98 PRO A O 1
ATOM 802 N N . ALA A 1 99 ? -10.695 -10.225 5.913 1.00 92.81 99 ALA A N 1
ATOM 803 C CA . ALA A 1 99 ? -9.990 -11.272 5.170 1.00 92.81 99 ALA A CA 1
ATOM 804 C C . ALA A 1 99 ? -9.903 -10.991 3.654 1.00 92.81 99 ALA A C 1
ATOM 806 O O . ALA A 1 99 ? -8.903 -11.333 3.026 1.00 92.81 99 ALA A O 1
ATOM 807 N N . PHE A 1 100 ? -10.925 -10.362 3.057 1.00 95.00 100 PHE A N 1
ATOM 808 C CA . PHE A 1 100 ? -10.893 -9.956 1.648 1.00 95.00 100 PHE A CA 1
ATOM 809 C C . PHE A 1 100 ? -9.982 -8.747 1.439 1.00 95.00 100 PHE A C 1
ATOM 811 O O . PHE A 1 100 ? -9.207 -8.755 0.485 1.00 95.00 100 PHE A O 1
ATOM 818 N N . ALA A 1 101 ? -10.004 -7.775 2.357 1.00 95.44 101 ALA A N 1
ATOM 819 C CA . ALA A 1 101 ? -9.075 -6.645 2.338 1.00 95.44 101 ALA A CA 1
ATOM 820 C C . ALA A 1 101 ? -7.614 -7.122 2.428 1.00 95.44 101 ALA A C 1
ATOM 822 O O . ALA A 1 101 ? -6.794 -6.758 1.588 1.00 95.44 101 ALA A O 1
ATOM 823 N N . ALA A 1 102 ? -7.306 -8.011 3.382 1.00 93.88 102 ALA A N 1
ATOM 824 C CA . ALA A 1 102 ? -5.977 -8.604 3.541 1.00 93.88 102 ALA A CA 1
ATOM 825 C C . ALA A 1 102 ? -5.533 -9.360 2.282 1.00 93.88 102 ALA A C 1
ATOM 827 O O . ALA A 1 102 ? -4.409 -9.184 1.814 1.00 93.88 102 ALA A O 1
ATOM 828 N N . LYS A 1 103 ? -6.432 -10.157 1.687 1.00 95.06 103 LYS A N 1
ATOM 829 C CA . LYS A 1 103 ? -6.153 -10.855 0.429 1.00 95.06 103 LYS A CA 1
ATOM 830 C C . LYS A 1 103 ? -5.840 -9.865 -0.689 1.00 95.06 103 LYS A C 1
ATOM 832 O O . LYS A 1 103 ? -4.822 -10.021 -1.355 1.00 95.06 103 LYS A O 1
ATOM 837 N N . LYS A 1 104 ? -6.682 -8.850 -0.894 1.00 95.25 104 LYS A N 1
ATOM 838 C CA . LYS A 1 104 ? -6.481 -7.875 -1.970 1.00 95.25 104 LYS A CA 1
ATOM 839 C C . LYS A 1 104 ? -5.172 -7.114 -1.794 1.00 95.25 104 LYS A C 1
ATOM 841 O O . LYS A 1 104 ? -4.419 -6.966 -2.748 1.00 95.25 104 LYS A O 1
ATOM 846 N N . PHE A 1 105 ? -4.865 -6.709 -0.568 1.00 94.31 105 PHE A N 1
ATOM 847 C CA . PHE A 1 105 ? -3.604 -6.053 -0.263 1.00 94.31 105 PHE A CA 1
ATOM 848 C C . PHE A 1 105 ? -2.397 -6.978 -0.486 1.00 94.31 105 PHE A C 1
ATOM 850 O O . PHE A 1 105 ? -1.394 -6.544 -1.045 1.00 94.31 105 PHE A O 1
ATOM 857 N N . SER A 1 106 ? -2.505 -8.275 -0.167 1.00 93.31 106 SER A N 1
ATOM 858 C CA . SER A 1 106 ? -1.450 -9.245 -0.494 1.00 93.31 106 SER A CA 1
ATOM 859 C C . SER A 1 106 ? -1.182 -9.346 -1.999 1.00 93.31 106 SER A C 1
ATOM 861 O O . SER A 1 106 ? -0.032 -9.520 -2.390 1.00 93.31 106 SER A O 1
ATOM 863 N N . GLU A 1 107 ? -2.201 -9.186 -2.855 1.00 93.88 107 GLU A N 1
ATOM 864 C CA . GLU A 1 107 ? -2.021 -9.178 -4.315 1.00 93.88 107 GLU A CA 1
ATOM 865 C C . GLU A 1 107 ? -1.168 -7.987 -4.763 1.00 93.88 107 GLU A C 1
ATOM 867 O O . GLU A 1 107 ? -0.310 -8.152 -5.630 1.00 93.88 107 GLU A O 1
ATOM 872 N N . TYR A 1 108 ? -1.364 -6.817 -4.146 1.00 92.88 108 TYR A N 1
ATOM 873 C CA . TYR A 1 108 ? -0.534 -5.633 -4.377 1.00 92.88 108 TYR A CA 1
ATOM 874 C C . TYR A 1 108 ? 0.908 -5.878 -3.939 1.00 92.88 108 TYR A C 1
ATOM 876 O O . TYR A 1 108 ? 1.826 -5.663 -4.720 1.00 92.88 108 TYR A O 1
ATOM 884 N N . ILE A 1 109 ? 1.121 -6.445 -2.749 1.00 90.81 109 ILE A N 1
ATOM 885 C CA . ILE A 1 109 ? 2.464 -6.819 -2.281 1.00 90.81 109 ILE A CA 1
ATOM 886 C C . ILE A 1 109 ? 3.154 -7.802 -3.240 1.00 90.81 109 ILE A C 1
ATOM 888 O O . ILE A 1 109 ? 4.328 -7.624 -3.560 1.00 90.81 109 ILE A O 1
ATOM 892 N N . CYS A 1 110 ? 2.439 -8.821 -3.728 1.00 91.12 110 CYS A N 1
ATOM 893 C CA . CYS A 1 110 ? 2.987 -9.772 -4.701 1.00 91.12 110 CYS A CA 1
ATOM 894 C C . CYS A 1 110 ? 3.373 -9.075 -6.011 1.00 91.12 110 CYS A C 1
ATOM 896 O O . CYS A 1 110 ? 4.424 -9.370 -6.573 1.00 91.12 110 CYS A O 1
ATOM 898 N N . PHE A 1 111 ? 2.534 -8.151 -6.489 1.00 91.06 111 PHE A N 1
ATOM 899 C CA . PHE A 1 111 ? 2.827 -7.369 -7.687 1.00 91.06 111 PHE A CA 1
ATOM 900 C C . PHE A 1 111 ? 4.098 -6.539 -7.507 1.00 91.06 111 PHE A C 1
ATOM 902 O O . PHE A 1 111 ? 4.983 -6.625 -8.350 1.00 91.06 111 PHE A O 1
ATOM 909 N N . MET A 1 112 ? 4.239 -5.836 -6.381 1.00 87.12 112 MET A N 1
ATOM 910 C CA . MET A 1 112 ? 5.431 -5.031 -6.092 1.00 87.12 112 MET A CA 1
ATOM 911 C C . MET A 1 112 ? 6.704 -5.863 -6.027 1.00 87.12 112 MET A C 1
ATOM 913 O O . MET A 1 112 ? 7.694 -5.513 -6.661 1.00 87.12 112 MET A O 1
ATOM 917 N N . ARG A 1 113 ? 6.666 -6.997 -5.316 1.00 87.44 113 ARG A N 1
ATOM 918 C CA . ARG A 1 113 ? 7.801 -7.929 -5.271 1.00 87.44 113 ARG A CA 1
ATOM 919 C C . ARG A 1 113 ? 8.203 -8.364 -6.676 1.00 87.44 113 ARG A C 1
ATOM 921 O O . ARG A 1 113 ? 9.377 -8.315 -7.012 1.00 87.44 113 ARG A O 1
ATOM 928 N N . HIS A 1 114 ? 7.230 -8.741 -7.502 1.00 88.94 114 HIS A N 1
ATOM 929 C CA . HIS A 1 114 ? 7.500 -9.169 -8.868 1.00 88.94 114 HIS A CA 1
ATOM 930 C C . HIS A 1 114 ? 8.086 -8.045 -9.739 1.00 88.94 114 HIS A C 1
ATOM 932 O O . HIS A 1 114 ? 9.026 -8.296 -10.486 1.00 88.94 114 HIS A O 1
ATOM 938 N N . GLN A 1 115 ? 7.578 -6.812 -9.627 1.00 84.56 115 GLN A N 1
ATOM 939 C CA . GLN A 1 115 ? 8.136 -5.662 -10.349 1.00 84.56 115 GLN A CA 1
ATOM 940 C C . GLN A 1 115 ? 9.585 -5.372 -9.932 1.00 84.56 115 GLN A C 1
ATOM 942 O O . GLN A 1 115 ? 10.429 -5.165 -10.801 1.00 84.56 115 GLN A O 1
ATOM 947 N N . ASN A 1 116 ? 9.894 -5.422 -8.630 1.00 82.62 116 ASN A N 1
ATOM 948 C CA . ASN A 1 116 ? 11.262 -5.239 -8.136 1.00 82.62 116 ASN A CA 1
ATOM 949 C C . ASN A 1 116 ? 12.211 -6.312 -8.694 1.00 82.62 116 ASN A C 1
ATOM 951 O O . ASN A 1 116 ? 13.294 -5.977 -9.163 1.00 82.62 116 ASN A O 1
ATOM 955 N N . GLU A 1 117 ? 11.791 -7.580 -8.725 1.00 85.19 117 GLU A N 1
ATOM 956 C CA . GLU A 1 117 ? 12.596 -8.665 -9.311 1.00 85.19 117 GLU A CA 1
ATOM 957 C C . GLU A 1 117 ? 12.883 -8.434 -10.801 1.00 85.19 117 GLU A C 1
ATOM 959 O O . GLU A 1 117 ? 14.019 -8.587 -11.244 1.00 85.19 117 GLU A O 1
ATOM 964 N N . LEU A 1 118 ? 11.882 -8.000 -11.575 1.00 83.06 118 LEU A N 1
ATOM 965 C CA . LEU A 1 118 ? 12.071 -7.692 -12.997 1.00 83.06 118 LEU A CA 1
ATOM 966 C C . LEU A 1 118 ? 13.049 -6.530 -13.224 1.00 83.06 118 LEU A C 1
ATOM 968 O O . LEU A 1 118 ? 13.813 -6.556 -14.191 1.00 83.06 118 LEU A O 1
ATOM 972 N N . LEU A 1 119 ? 13.042 -5.518 -12.351 1.00 77.56 119 LEU A N 1
ATOM 973 C CA . LEU A 1 119 ? 14.014 -4.426 -12.407 1.00 77.56 119 LEU A CA 1
ATOM 974 C C . LEU A 1 119 ? 15.432 -4.901 -12.088 1.00 77.56 119 LEU A C 1
ATOM 976 O O . LEU A 1 119 ? 16.377 -4.507 -12.769 1.00 77.56 119 LEU A O 1
ATOM 980 N N . GLU A 1 120 ? 15.596 -5.732 -11.059 1.00 78.31 120 GLU A N 1
ATOM 981 C CA . GLU A 1 120 ? 16.905 -6.270 -10.678 1.00 78.31 120 GLU A CA 1
ATOM 982 C C . GLU A 1 120 ? 17.517 -7.129 -11.788 1.00 78.31 120 GLU A C 1
ATOM 984 O O . GLU A 1 120 ? 18.724 -7.064 -12.028 1.00 78.31 120 GLU A O 1
ATOM 989 N N . GLU A 1 121 ? 16.682 -7.890 -12.494 1.00 79.50 121 GLU A N 1
ATOM 990 C CA . GLU A 1 121 ? 17.086 -8.736 -13.617 1.00 79.50 121 GLU A CA 1
ATOM 991 C C . GLU A 1 121 ? 17.357 -7.938 -14.909 1.00 79.50 121 GLU A C 1
ATOM 993 O O . GLU A 1 121 ? 18.028 -8.440 -15.816 1.00 79.50 121 GLU A O 1
ATOM 998 N N . CYS A 1 122 ? 16.886 -6.687 -15.011 1.00 74.69 122 CYS A N 1
ATOM 999 C CA . CYS A 1 122 ? 16.999 -5.872 -16.218 1.00 74.69 122 CYS A CA 1
ATOM 1000 C C . CYS A 1 122 ? 17.815 -4.591 -15.997 1.00 74.69 122 CYS A C 1
ATOM 1002 O O . CYS A 1 122 ? 17.283 -3.541 -15.640 1.00 74.69 122 CYS A O 1
ATOM 1004 N N . GLN A 1 123 ? 19.108 -4.647 -16.338 1.00 68.88 123 GLN A N 1
ATOM 1005 C CA . GLN A 1 123 ? 20.022 -3.498 -16.255 1.00 68.88 123 GLN A CA 1
ATOM 1006 C C . GLN A 1 123 ? 19.487 -2.253 -16.990 1.00 68.88 123 GLN A C 1
ATOM 1008 O O . GLN A 1 123 ? 19.596 -1.144 -16.484 1.00 68.88 123 GLN A O 1
ATOM 1013 N N . PHE A 1 124 ? 18.838 -2.435 -18.147 1.00 69.94 124 PHE A N 1
ATOM 1014 C CA . PHE A 1 124 ? 18.229 -1.330 -18.890 1.00 69.94 124 PHE A CA 1
ATOM 1015 C C . PHE A 1 124 ? 17.123 -0.630 -18.091 1.00 69.94 124 PHE A C 1
ATOM 1017 O O . PHE A 1 124 ? 17.108 0.594 -18.027 1.00 69.94 124 PHE A O 1
ATOM 1024 N N . LEU A 1 125 ? 16.213 -1.380 -17.467 1.00 63.91 125 LEU A N 1
ATOM 1025 C CA . LEU A 1 125 ? 15.144 -0.779 -16.669 1.00 63.91 125 LEU A CA 1
ATOM 1026 C C . LEU A 1 125 ? 15.698 -0.145 -15.391 1.00 63.91 125 LEU A C 1
ATOM 1028 O O . LEU A 1 125 ? 15.279 0.946 -15.028 1.00 63.91 125 LEU A O 1
ATOM 1032 N N . LYS A 1 126 ? 16.688 -0.781 -14.762 1.00 64.12 126 LYS A N 1
ATOM 1033 C CA . LYS A 1 126 ? 17.368 -0.258 -13.574 1.00 64.12 126 LYS A CA 1
ATOM 1034 C C . LYS A 1 126 ? 18.021 1.107 -13.807 1.00 64.12 126 LYS A C 1
ATOM 1036 O O . LYS A 1 126 ? 18.008 1.944 -12.912 1.00 64.12 126 LYS A O 1
ATOM 1041 N N . ASP A 1 127 ? 18.554 1.328 -15.005 1.00 68.50 127 ASP A N 1
ATOM 1042 C CA . ASP A 1 127 ? 19.232 2.575 -15.364 1.00 68.50 127 ASP A CA 1
ATOM 1043 C C . ASP A 1 127 ? 18.271 3.656 -15.907 1.00 68.50 127 ASP A C 1
ATOM 1045 O O . ASP A 1 127 ? 18.674 4.809 -16.034 1.00 68.50 127 ASP A O 1
ATOM 1049 N N . ASN A 1 128 ? 17.019 3.307 -16.244 1.00 61.28 128 ASN A N 1
ATOM 1050 C CA . ASN A 1 128 ? 16.085 4.205 -16.948 1.00 61.28 128 ASN A CA 1
ATOM 1051 C C . ASN A 1 128 ? 14.717 4.390 -16.268 1.00 61.28 128 ASN A C 1
ATOM 1053 O O . ASN A 1 128 ? 13.917 5.192 -16.746 1.00 61.28 128 ASN A O 1
ATOM 1057 N N . VAL A 1 129 ? 14.418 3.669 -15.185 1.00 63.03 129 VAL A N 1
ATOM 1058 C CA . VAL A 1 129 ? 13.139 3.763 -14.470 1.00 63.03 129 VAL A CA 1
ATOM 1059 C C . VAL A 1 129 ? 13.389 4.167 -13.017 1.00 63.03 129 VAL A C 1
ATOM 1061 O O . VAL A 1 129 ? 13.873 3.371 -12.214 1.00 63.03 129 VAL A O 1
ATOM 1064 N N . GLU A 1 130 ? 12.999 5.389 -12.651 1.00 56.50 130 GLU A N 1
ATOM 1065 C CA . GLU A 1 130 ? 12.900 5.807 -11.249 1.00 56.50 130 GLU A CA 1
ATOM 1066 C C . GLU A 1 130 ? 11.586 5.278 -10.653 1.00 56.50 130 GLU A C 1
ATOM 1068 O O . GLU A 1 130 ? 10.552 5.940 -10.705 1.00 56.50 130 GLU A O 1
ATOM 1073 N N . MET A 1 131 ? 11.600 4.061 -10.097 1.00 57.22 131 MET A N 1
ATOM 1074 C CA . MET A 1 131 ? 10.495 3.581 -9.257 1.00 57.22 131 MET A CA 1
ATOM 1075 C C . MET A 1 131 ? 10.788 3.824 -7.769 1.00 57.22 131 MET A C 1
ATOM 1077 O O . MET A 1 131 ? 11.928 3.648 -7.331 1.00 57.22 131 MET A O 1
ATOM 1081 N N . PRO A 1 132 ? 9.772 4.177 -6.957 1.00 56.62 132 PRO A N 1
ATOM 1082 C CA . PRO A 1 132 ? 9.919 4.203 -5.505 1.00 56.62 132 PRO A CA 1
ATOM 1083 C C . PRO A 1 132 ? 10.396 2.835 -4.989 1.00 56.62 132 PRO A C 1
ATOM 1085 O O . PRO A 1 132 ? 9.917 1.802 -5.444 1.00 56.62 132 PRO A O 1
ATOM 1088 N N . SER A 1 133 ? 11.310 2.786 -4.014 1.00 58.78 133 SER A N 1
ATOM 1089 C CA . SER A 1 133 ? 11.609 1.521 -3.321 1.00 58.78 133 SER A CA 1
ATOM 1090 C C . SER A 1 133 ? 10.435 1.169 -2.404 1.00 58.78 133 SER A C 1
ATOM 1092 O O . SER A 1 133 ? 10.170 1.844 -1.407 1.00 58.78 133 SER A O 1
ATOM 1094 N N . PHE A 1 134 ? 9.712 0.104 -2.749 1.00 65.69 134 PHE A N 1
ATOM 1095 C CA . PHE A 1 134 ? 8.555 -0.379 -1.986 1.00 65.69 134 PHE A CA 1
ATOM 1096 C C . PHE A 1 134 ? 8.921 -1.398 -0.898 1.00 65.69 134 PHE A C 1
ATOM 1098 O O . PHE A 1 134 ? 8.044 -1.865 -0.167 1.00 65.69 134 PHE A O 1
ATOM 1105 N N . ASP A 1 135 ? 10.209 -1.709 -0.740 1.00 65.62 135 ASP A N 1
ATOM 1106 C CA . ASP A 1 135 ? 10.707 -2.717 0.205 1.00 65.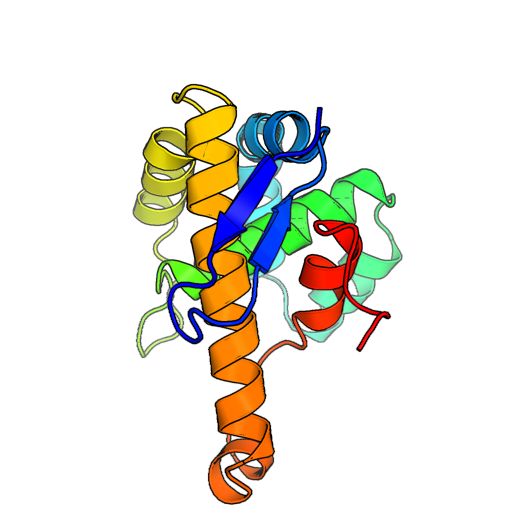62 135 ASP A CA 1
ATOM 1107 C C . ASP A 1 135 ? 10.331 -2.381 1.652 1.00 65.62 135 ASP A C 1
ATOM 1109 O O . ASP A 1 135 ? 10.023 -3.268 2.447 1.00 65.62 135 ASP A 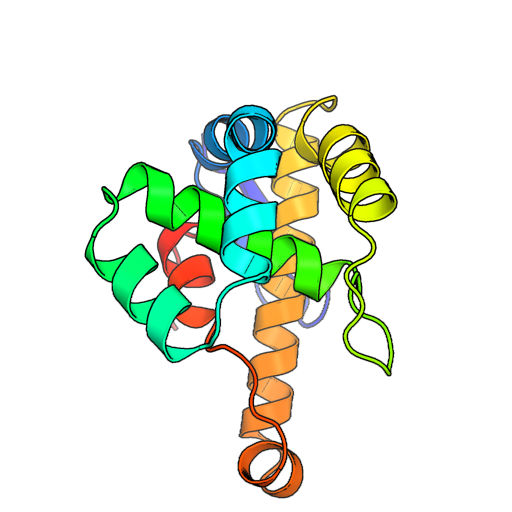O 1
ATOM 1113 N N . LEU A 1 136 ? 10.260 -1.085 1.977 1.00 63.56 136 LEU A N 1
ATOM 1114 C CA . LEU A 1 136 ? 9.808 -0.589 3.276 1.00 63.56 136 LEU A CA 1
ATOM 1115 C C . LEU A 1 136 ? 8.344 -0.935 3.568 1.00 63.56 136 LEU A C 1
ATOM 1117 O O . LEU A 1 136 ? 8.069 -1.446 4.647 1.00 63.56 136 LEU A O 1
ATOM 1121 N N . ILE A 1 137 ? 7.411 -0.724 2.629 1.00 67.75 137 ILE A N 1
ATOM 1122 C CA . ILE A 1 137 ? 5.999 -1.109 2.834 1.00 67.75 137 ILE A CA 1
ATOM 1123 C C . ILE A 1 137 ? 5.874 -2.612 2.970 1.00 67.75 137 ILE A C 1
ATOM 1125 O O . ILE A 1 137 ? 5.143 -3.100 3.832 1.00 67.75 137 ILE A O 1
ATOM 1129 N N . ILE A 1 138 ? 6.575 -3.350 2.113 1.00 70.81 138 ILE A N 1
ATOM 1130 C CA . ILE A 1 138 ? 6.487 -4.798 2.133 1.00 70.81 138 ILE A CA 1
ATOM 1131 C C . ILE A 1 138 ? 7.007 -5.322 3.475 1.00 70.81 138 ILE A C 1
ATOM 1133 O O . ILE A 1 138 ? 6.365 -6.182 4.070 1.00 70.81 138 ILE A O 1
ATOM 1137 N N . LYS A 1 139 ? 8.102 -4.768 3.999 1.00 75.88 139 LYS A N 1
ATOM 1138 C CA . LYS A 1 139 ? 8.623 -5.106 5.326 1.00 75.88 139 LYS A CA 1
ATOM 1139 C C . LYS A 1 139 ? 7.709 -4.652 6.471 1.00 75.88 139 LYS A C 1
ATOM 1141 O O . LYS A 1 139 ? 7.565 -5.381 7.440 1.00 75.88 139 LYS A O 1
ATOM 1146 N N . GLU A 1 140 ? 7.095 -3.474 6.373 1.00 75.06 140 GLU A N 1
ATOM 1147 C CA . GLU A 1 140 ? 6.201 -2.919 7.407 1.00 75.06 140 GLU A CA 1
ATOM 1148 C C . GLU A 1 140 ? 4.836 -3.619 7.480 1.00 75.06 140 GLU A C 1
ATOM 1150 O O . GLU A 1 140 ? 4.175 -3.550 8.514 1.00 75.06 140 GLU A O 1
ATOM 1155 N N . CYS A 1 141 ? 4.388 -4.240 6.386 1.00 70.94 141 CYS A N 1
ATOM 1156 C CA . CYS A 1 141 ? 3.066 -4.866 6.288 1.00 70.94 141 CYS A CA 1
ATOM 1157 C C . CYS A 1 141 ? 3.109 -6.399 6.219 1.00 70.94 141 CYS A C 1
ATOM 1159 O O . CYS A 1 141 ? 2.053 -7.029 6.073 1.00 70.94 141 CYS A O 1
ATOM 1161 N N . THR A 1 142 ? 4.306 -6.990 6.230 1.00 71.75 142 THR A N 1
ATOM 1162 C CA . THR A 1 142 ? 4.483 -8.441 6.208 1.00 71.75 142 THR A CA 1
ATOM 1163 C C . THR A 1 142 ? 5.534 -8.875 7.221 1.00 71.75 142 THR A C 1
ATOM 1165 O O . THR A 1 142 ? 6.684 -8.448 7.161 1.00 71.75 142 THR A O 1
ATOM 1168 N N . ASP A 1 143 ? 5.180 -9.842 8.064 1.00 57.53 143 ASP A N 1
ATOM 1169 C CA . ASP A 1 143 ? 6.071 -10.511 9.023 1.00 57.53 143 ASP A CA 1
ATOM 1170 C C . ASP A 1 143 ? 7.318 -11.199 8.396 1.00 57.53 143 ASP A C 1
ATOM 1172 O O . ASP A 1 143 ? 8.142 -11.788 9.099 1.00 57.53 143 ASP A O 1
ATOM 1176 N N . SER A 1 144 ? 7.481 -11.196 7.066 1.00 50.75 144 SER A N 1
ATOM 1177 C CA . SER A 1 144 ? 8.497 -11.997 6.366 1.00 50.75 144 SER A CA 1
ATOM 1178 C C . SER A 1 144 ? 9.132 -11.263 5.183 1.00 50.75 144 SER A C 1
ATOM 1180 O O . SER A 1 144 ? 8.752 -11.460 4.024 1.00 50.75 144 SER A O 1
ATOM 1182 N N . PHE A 1 145 ? 10.155 -10.459 5.484 1.00 43.78 145 PHE A N 1
ATOM 1183 C CA . PHE A 1 145 ? 11.143 -10.013 4.491 1.00 43.78 145 PHE A CA 1
ATOM 1184 C C . PHE A 1 145 ? 12.559 -10.581 4.713 1.00 43.78 145 PHE A C 1
ATOM 1186 O O . PHE A 1 145 ? 13.371 -10.501 3.807 1.00 43.78 145 PHE A O 1
ATOM 1193 N N . ASP A 1 146 ? 12.844 -11.236 5.849 1.00 37.47 146 ASP A N 1
ATOM 1194 C CA . ASP A 1 146 ? 14.226 -11.601 6.233 1.00 37.47 146 ASP A CA 1
ATOM 1195 C C . ASP A 1 146 ? 14.454 -13.105 6.533 1.00 37.47 146 ASP A C 1
ATOM 1197 O O . ASP A 1 146 ? 15.292 -13.454 7.365 1.00 37.47 146 ASP A O 1
ATOM 1201 N N . LYS A 1 147 ? 13.733 -14.040 5.895 1.00 33.25 147 LYS A N 1
ATOM 1202 C CA . LYS A 1 147 ? 14.054 -15.482 6.022 1.00 33.25 147 LYS A CA 1
ATOM 1203 C C . LYS A 1 147 ? 13.870 -16.273 4.727 1.00 33.25 147 LYS A C 1
ATOM 1205 O O . LYS A 1 147 ? 12.957 -17.093 4.660 1.00 33.25 147 LYS A O 1
ATOM 1210 N N . GLN A 1 148 ? 14.751 -16.072 3.748 1.00 33.03 148 GLN A N 1
ATOM 1211 C CA . GLN A 1 148 ? 15.247 -17.147 2.872 1.00 33.03 148 GLN A CA 1
ATOM 1212 C C . GLN A 1 148 ? 16.712 -16.895 2.544 1.00 33.03 148 GLN A C 1
ATOM 1214 O O . GLN A 1 148 ? 17.013 -15.769 2.103 1.00 33.03 148 GLN A O 1
#

pLDDT: mean 82.96, std 13.17, range [33.03, 96.56]

Sequence (148 aa):
MAWTFKDRYKPTRTVTVDSDVPAKLKRLAETFEAFRQFNGFTPSEQKQAMESIGGDYSTLIKMHTTISFCLGTYDVEDDFYYSYYCNAVQTHLIDVHPAFAAKKFSEYICFMRHQNELLEECQFLKDNVEMPSFDLIIKECTDSFDKQ

Secondary structure (DSSP, 8-state):
--EEEE-SS-TT-EEEEPTTHHHHHHHGGGGHHHHHHHHTS-HHHHHHHHHHS-HHHHHHHHHHHHHHHHHT-B-TT--B-HHHHHHHHIIIIISS-HHHHHHHHHHHHHHHHHHHHHHHH-HHHHHH------HHHHHHH-S-SS--

Radius of gyration: 15.28 Å; chains: 1; bounding box: 36×40×33 Å